Protein AF-A0A5C8SMX3-F1 (afdb_monomer)

Foldseek 3Di:
DDDDDDDDDPDPPPPPPPPPPPQFAKEKDKDKDKDDDDFKIKIKIKIKMKTADPVRDIDIDIDIFMDIGDDDKDWDWDKDADPQGKIKIKIKIKDDDPFWIKIKIKIWIGDTSPYIKIKMKIWTDDPPDDIDIDMDIDDD

Radius of gyration: 27.6 Å; Cα contacts (8 Å, |Δi|>4): 425; chains: 1; bounding box: 80×24×89 Å

Solvent-accessible surface area (backbone atoms only — not comparable to full-atom values): 7222 Å² total; per-residue (Å²): 143,86,86,83,84,86,79,83,88,77,80,79,77,80,80,78,70,78,76,77,74,72,77,49,41,64,33,70,28,47,29,62,36,64,19,60,25,91,78,18,24,6,28,12,33,19,39,26,31,21,30,28,45,98,86,70,51,60,46,72,49,75,51,49,38,45,45,41,40,49,69,52,59,46,60,47,58,49,74,45,78,40,100,84,75,18,43,39,29,38,8,34,6,28,6,38,45,100,70,18,26,4,27,8,35,14,40,25,38,26,36,55,40,73,34,19,34,12,35,15,40,21,30,22,24,46,76,96,56,80,69,48,73,52,76,49,75,34,60,133

Structure (mmCIF, N/CA/C/O backbone):
data_AF-A0A5C8SMX3-F1
#
_entry.id   AF-A0A5C8SMX3-F1
#
loop_
_atom_site.group_PDB
_atom_site.id
_atom_site.type_symbol
_atom_site.label_atom_id
_atom_site.label_alt_id
_atom_site.label_comp_id
_atom_site.label_asym_id
_atom_site.label_entity_id
_atom_site.label_seq_id
_atom_site.pdbx_PDB_ins_code
_atom_site.Cartn_x
_atom_site.Cartn_y
_atom_site.Cartn_z
_atom_site.occupancy
_atom_site.B_iso_or_equiv
_atom_site.auth_seq_id
_atom_site.auth_comp_id
_atom_site.auth_asym_id
_atom_site.auth_atom_id
_atom_site.pdbx_PDB_model_num
ATOM 1 N N . MET A 1 1 ? -63.516 -11.890 64.539 1.00 38.19 1 MET A N 1
ATOM 2 C CA . MET A 1 1 ? -62.389 -12.510 63.812 1.00 38.19 1 MET A CA 1
ATOM 3 C C . MET A 1 1 ? -62.819 -12.719 62.370 1.00 38.19 1 MET A C 1
ATOM 5 O O . MET A 1 1 ? -63.721 -13.511 62.178 1.00 38.19 1 MET A O 1
ATOM 9 N N . THR A 1 2 ? -62.246 -11.933 61.444 1.00 34.19 2 THR A N 1
ATOM 10 C CA . THR A 1 2 ? -61.926 -12.192 60.014 1.00 34.19 2 THR A CA 1
ATOM 11 C C . THR A 1 2 ? -61.980 -10.875 59.232 1.00 34.19 2 THR A C 1
ATOM 13 O O . THR A 1 2 ? -63.036 -10.442 58.782 1.00 34.19 2 THR A O 1
ATOM 16 N N . ILE A 1 3 ? -60.816 -10.235 59.106 1.00 38.41 3 ILE A N 1
ATOM 17 C CA . ILE A 1 3 ? -60.555 -9.074 58.248 1.00 38.41 3 ILE A CA 1
ATOM 18 C C . ILE A 1 3 ? -60.295 -9.610 56.834 1.00 38.41 3 ILE A C 1
ATOM 20 O O . ILE A 1 3 ? -59.443 -10.480 56.663 1.00 38.41 3 ILE A O 1
ATOM 24 N N . ARG A 1 4 ? -61.031 -9.127 55.826 1.00 36.19 4 ARG A N 1
ATOM 25 C CA . ARG A 1 4 ? -60.792 -9.450 54.410 1.00 36.19 4 ARG A CA 1
ATOM 26 C C . ARG A 1 4 ? -60.116 -8.259 53.736 1.00 36.19 4 ARG A C 1
ATOM 28 O O . ARG A 1 4 ? -60.729 -7.213 53.560 1.00 36.19 4 ARG A O 1
ATOM 35 N N . PHE A 1 5 ? -58.836 -8.433 53.424 1.00 38.84 5 PHE A N 1
ATOM 36 C CA . PHE A 1 5 ? -57.979 -7.454 52.764 1.00 38.84 5 PHE A CA 1
ATOM 37 C C . PHE A 1 5 ? -58.332 -7.313 51.276 1.00 38.84 5 PHE A C 1
ATOM 39 O O . PHE A 1 5 ? -58.418 -8.304 50.554 1.00 38.84 5 PHE A O 1
ATOM 46 N N . ILE A 1 6 ? -58.492 -6.067 50.832 1.00 47.44 6 ILE A N 1
ATOM 47 C CA . ILE A 1 6 ? -58.416 -5.647 49.430 1.00 47.44 6 ILE A CA 1
ATOM 48 C C . ILE A 1 6 ? -56.937 -5.363 49.142 1.00 47.44 6 ILE A C 1
ATOM 50 O O . ILE A 1 6 ? -56.328 -4.566 49.853 1.00 47.44 6 ILE A O 1
ATOM 54 N N . ALA A 1 7 ? -56.362 -5.986 48.114 1.00 43.31 7 ALA A N 1
ATOM 55 C CA . ALA A 1 7 ? -55.044 -5.628 47.593 1.00 43.31 7 ALA A CA 1
ATOM 56 C C . ALA A 1 7 ? -55.132 -5.484 46.062 1.00 43.31 7 ALA A C 1
ATOM 58 O O . ALA A 1 7 ? -55.549 -6.435 45.396 1.00 43.31 7 ALA A O 1
ATOM 59 N N . PRO A 1 8 ? -54.792 -4.315 45.488 1.00 46.66 8 PRO A N 1
ATOM 60 C CA . PRO A 1 8 ? -54.787 -4.116 44.048 1.00 46.66 8 PRO A CA 1
ATOM 61 C C . PRO A 1 8 ? -53.535 -4.747 43.427 1.00 46.66 8 PRO A C 1
ATOM 63 O O . PRO A 1 8 ? -52.418 -4.581 43.916 1.00 46.66 8 PRO A O 1
ATOM 66 N N . LEU A 1 9 ? -53.738 -5.467 42.325 1.00 41.28 9 LEU A N 1
ATOM 67 C CA . LEU A 1 9 ? -52.697 -6.041 41.480 1.00 41.28 9 LEU A CA 1
ATOM 68 C C . LEU A 1 9 ? -51.940 -4.899 40.777 1.00 41.28 9 LEU A C 1
ATOM 70 O O . LEU A 1 9 ? -52.358 -4.412 39.729 1.00 41.28 9 LEU A O 1
ATOM 74 N N . ALA A 1 10 ? -50.844 -4.437 41.378 1.00 47.16 10 ALA A N 1
ATOM 75 C CA . ALA A 1 10 ? -49.923 -3.500 40.749 1.00 47.16 10 ALA A CA 1
ATOM 76 C C . ALA A 1 10 ? -49.151 -4.231 39.639 1.00 47.16 10 ALA A C 1
ATOM 78 O O . ALA A 1 10 ? -48.209 -4.979 39.902 1.00 47.16 10 ALA A O 1
ATOM 79 N N . ALA A 1 11 ? -49.582 -4.041 38.392 1.00 49.28 11 ALA A N 1
ATOM 80 C CA . ALA A 1 11 ? -48.846 -4.474 37.216 1.00 49.28 11 ALA A CA 1
ATOM 81 C C . ALA A 1 11 ? -47.521 -3.698 37.147 1.00 49.28 11 ALA A C 1
ATOM 83 O O . ALA A 1 11 ? -47.483 -2.518 36.801 1.00 49.28 11 ALA A O 1
ATOM 84 N N . PHE A 1 12 ? -46.436 -4.368 37.527 1.00 42.56 12 PHE A N 1
ATOM 85 C CA . PHE A 1 12 ? -45.069 -3.886 37.375 1.00 42.56 12 PHE A CA 1
ATOM 86 C C . PHE A 1 12 ? -44.763 -3.792 35.873 1.00 42.56 12 PHE A C 1
ATOM 88 O O . PHE A 1 12 ? -44.513 -4.797 35.208 1.00 42.56 12 PHE A O 1
ATOM 95 N N . GLY A 1 13 ? -44.852 -2.583 35.317 1.00 43.84 13 GLY A N 1
ATOM 96 C CA . GLY A 1 13 ? -44.444 -2.297 33.948 1.00 43.84 13 GLY A CA 1
ATOM 97 C C . GLY A 1 13 ? -42.938 -2.487 33.815 1.00 43.84 13 GLY A C 1
ATOM 98 O O . GLY A 1 13 ? -42.159 -1.668 34.297 1.00 43.84 13 GLY A O 1
ATOM 99 N N . LEU A 1 14 ? -42.531 -3.580 33.172 1.00 44.91 14 LEU A N 1
ATOM 100 C CA . LEU A 1 14 ? -41.162 -3.789 32.723 1.00 44.91 14 LEU A CA 1
ATOM 101 C C . LEU A 1 14 ? -40.836 -2.697 31.694 1.00 44.91 14 LEU A C 1
ATOM 103 O O . LEU A 1 14 ? -41.225 -2.791 30.530 1.00 44.91 14 LEU A O 1
ATOM 107 N N . LEU A 1 15 ? -40.145 -1.642 32.129 1.00 45.62 15 LEU A N 1
ATOM 108 C CA . LEU A 1 15 ? -39.479 -0.702 31.234 1.00 45.62 15 LEU A CA 1
ATOM 109 C C . LEU A 1 15 ? -38.389 -1.480 30.493 1.00 45.62 15 LEU A C 1
ATOM 111 O O . LEU A 1 15 ? -37.274 -1.645 30.983 1.00 45.62 15 LEU A O 1
ATOM 115 N N . VAL A 1 16 ? -38.734 -1.988 29.311 1.00 46.44 16 VAL A N 1
ATOM 116 C CA . VAL A 1 16 ? -37.758 -2.406 28.308 1.00 46.44 16 VAL A CA 1
ATOM 117 C C . VAL A 1 16 ? -37.027 -1.136 27.896 1.00 46.44 16 VAL A C 1
ATOM 119 O O . VAL A 1 16 ? -37.492 -0.379 27.048 1.00 46.44 16 VAL A O 1
ATOM 122 N N . VAL A 1 17 ? -35.907 -0.855 28.561 1.00 52.50 17 VAL A N 1
ATOM 123 C CA . VAL A 1 17 ? -34.954 0.141 28.081 1.00 52.50 17 VAL A CA 1
ATOM 124 C C . VAL A 1 17 ? -34.489 -0.385 26.724 1.00 52.50 17 VAL A C 1
ATOM 126 O O . VAL A 1 17 ? -33.954 -1.497 26.681 1.00 52.50 17 VAL A O 1
ATOM 129 N N . PRO A 1 18 ? -34.713 0.328 25.606 1.00 44.25 18 PRO A N 1
ATOM 130 C CA . PRO A 1 18 ? -34.074 -0.056 24.366 1.00 44.25 18 PRO A CA 1
ATOM 131 C C . PRO A 1 18 ? -32.579 0.061 24.6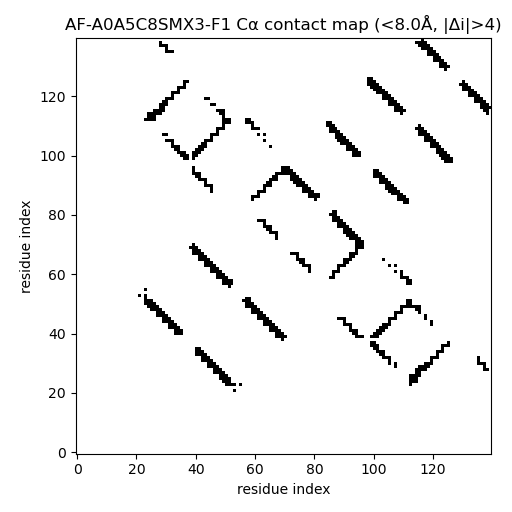40 1.00 44.25 18 PRO A C 1
ATOM 133 O O . PRO A 1 18 ? -32.066 1.157 24.865 1.00 44.25 18 PRO A O 1
ATOM 136 N N . ALA A 1 19 ? -31.894 -1.080 24.706 1.00 45.72 19 ALA A N 1
ATOM 137 C CA . ALA A 1 19 ? -30.450 -1.101 24.647 1.00 45.72 19 ALA A CA 1
ATOM 138 C C . ALA A 1 19 ? -30.099 -0.356 23.361 1.00 45.72 19 ALA A C 1
ATOM 140 O O . ALA A 1 19 ? -30.380 -0.840 22.263 1.00 45.72 19 ALA A O 1
ATOM 141 N N . LEU A 1 20 ? -29.585 0.867 23.500 1.00 44.62 20 LEU A N 1
ATOM 142 C CA . LEU A 1 20 ? -28.946 1.574 22.411 1.00 44.62 20 LEU A CA 1
ATOM 143 C C . LEU A 1 20 ? -27.825 0.640 21.977 1.00 44.62 20 LEU A C 1
ATOM 145 O O . LEU A 1 20 ? -26.791 0.563 22.636 1.00 44.62 20 LEU A O 1
ATOM 149 N N . ALA A 1 21 ? -28.067 -0.137 20.923 1.00 42.97 21 ALA A N 1
ATOM 150 C CA . ALA A 1 21 ? -27.011 -0.795 20.194 1.00 42.97 21 ALA A CA 1
ATOM 151 C C . ALA A 1 21 ? -26.116 0.347 19.723 1.00 42.97 21 ALA A C 1
ATOM 153 O O . ALA A 1 21 ? -26.409 1.019 18.735 1.00 42.97 21 ALA A O 1
ATOM 154 N N . GLN A 1 22 ? -25.079 0.646 20.505 1.00 47.03 22 GLN A N 1
ATOM 155 C CA . GLN A 1 22 ? -23.963 1.439 20.042 1.00 47.03 22 GLN A CA 1
ATOM 156 C C . GLN A 1 22 ? -23.505 0.692 18.800 1.00 47.03 22 GLN A C 1
ATOM 158 O O . GLN A 1 22 ? -23.015 -0.432 18.899 1.00 47.03 22 GLN A O 1
ATOM 163 N N . THR A 1 23 ? -23.794 1.250 17.627 1.00 48.41 23 THR A N 1
ATOM 164 C CA . THR A 1 23 ? -23.274 0.725 16.377 1.00 48.41 23 THR A CA 1
ATOM 165 C C . THR A 1 23 ? -21.763 0.867 16.500 1.00 48.41 23 THR A C 1
ATOM 167 O O . THR A 1 23 ? -21.210 1.946 16.313 1.00 48.41 23 THR A O 1
ATOM 170 N N . GLY A 1 24 ? -21.097 -0.186 16.975 1.00 55.69 24 GLY A N 1
ATOM 171 C CA . GLY A 1 24 ? -19.649 -0.261 16.976 1.00 55.69 24 GLY A CA 1
ATOM 172 C C . GLY A 1 24 ? -19.235 -0.137 15.521 1.00 55.69 24 GLY A C 1
ATOM 173 O O . GLY A 1 24 ? -19.484 -1.045 14.726 1.00 55.69 24 GLY A O 1
ATOM 174 N N . GLY A 1 25 ? -18.723 1.033 15.146 1.00 72.75 25 GLY A N 1
ATOM 175 C CA . GLY A 1 25 ? -18.262 1.318 13.801 1.00 72.75 25 GLY A CA 1
ATOM 176 C C . GLY A 1 25 ? -17.240 0.267 13.391 1.00 72.75 25 GLY A C 1
ATOM 177 O O . GLY A 1 25 ? -16.215 0.077 1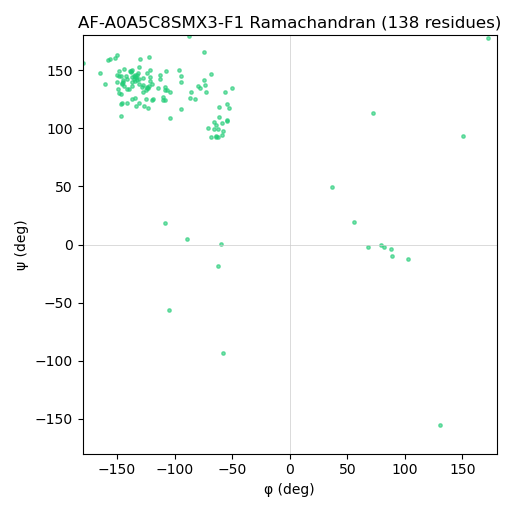4.050 1.00 72.75 25 GLY A O 1
ATOM 178 N N . SER A 1 26 ? -17.542 -0.445 12.311 1.00 85.19 26 SER A N 1
ATOM 179 C CA . SER A 1 26 ? -16.580 -1.291 11.622 1.00 85.19 26 SER A CA 1
ATOM 180 C C . SER A 1 26 ? -16.436 -0.796 10.195 1.00 85.19 26 SER A C 1
ATOM 182 O O . SER A 1 26 ? -17.409 -0.403 9.550 1.00 85.19 26 SER A O 1
ATOM 184 N N . ALA A 1 27 ? -15.199 -0.763 9.720 1.00 89.44 27 ALA A N 1
ATOM 185 C CA . ALA A 1 27 ? -14.884 -0.302 8.383 1.00 89.44 27 ALA A CA 1
ATOM 186 C C . ALA A 1 27 ? -13.723 -1.114 7.834 1.00 89.44 27 ALA A C 1
ATOM 188 O O . ALA A 1 27 ? -12.754 -1.391 8.537 1.00 89.44 27 ALA A O 1
ATOM 189 N N . THR A 1 28 ? -13.808 -1.454 6.555 1.00 92.19 28 THR A N 1
ATOM 190 C CA . THR A 1 28 ? -12.723 -2.080 5.803 1.00 92.19 28 THR A CA 1
ATOM 191 C C . THR A 1 28 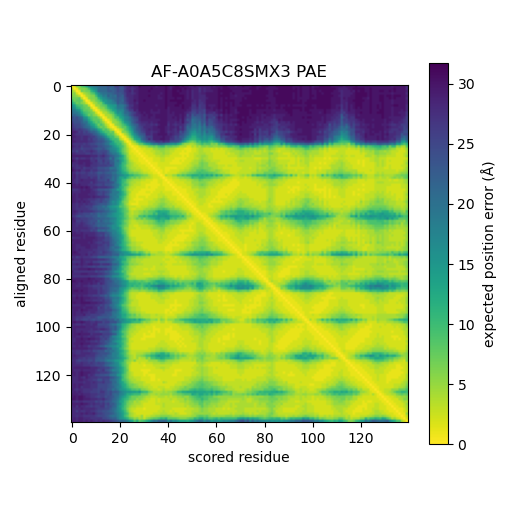? -12.474 -1.280 4.545 1.00 92.19 28 THR A C 1
ATOM 193 O O . THR A 1 28 ? -13.413 -0.802 3.910 1.00 92.19 28 THR A O 1
ATOM 196 N N . GLY A 1 29 ? -11.217 -1.165 4.154 1.00 92.94 29 GLY A N 1
ATOM 197 C CA . GLY A 1 29 ? -10.842 -0.431 2.961 1.00 92.94 29 GLY A CA 1
ATOM 198 C C . GLY A 1 29 ? -9.512 -0.911 2.426 1.00 92.94 29 GLY A C 1
ATOM 199 O O . GLY A 1 29 ? -8.711 -1.527 3.126 1.00 92.94 29 GLY A O 1
ATOM 200 N N . GLY A 1 30 ? -9.272 -0.630 1.157 1.00 93.81 30 GLY A N 1
ATOM 201 C CA . GLY A 1 30 ? -8.028 -1.008 0.525 1.00 93.81 30 GLY A CA 1
ATOM 202 C C . GLY A 1 30 ? -7.981 -0.581 -0.922 1.00 93.81 30 GLY A C 1
ATOM 203 O O . GLY A 1 30 ? -9.008 -0.379 -1.564 1.00 93.81 30 GLY A O 1
ATOM 204 N N . THR A 1 31 ? -6.766 -0.440 -1.426 1.00 95.69 31 THR A N 1
ATOM 205 C CA . THR A 1 31 ? -6.504 -0.164 -2.830 1.00 95.69 31 THR A CA 1
ATOM 206 C C . THR A 1 31 ? -5.337 -1.014 -3.300 1.00 95.69 31 THR A C 1
ATOM 208 O O . THR A 1 31 ? -4.426 -1.371 -2.547 1.00 95.69 31 THR A O 1
ATOM 211 N N . ALA A 1 32 ? -5.384 -1.368 -4.574 1.00 95.06 32 ALA A N 1
ATOM 212 C CA . ALA A 1 32 ? -4.291 -2.009 -5.266 1.00 95.06 32 ALA A CA 1
ATOM 213 C C . ALA A 1 32 ? -4.035 -1.266 -6.569 1.00 95.06 32 ALA A C 1
ATOM 215 O O . ALA A 1 32 ? -4.895 -0.548 -7.086 1.00 95.06 32 ALA A O 1
ATOM 216 N N . GLY A 1 33 ? -2.840 -1.441 -7.108 1.00 95.00 33 GLY A N 1
ATOM 217 C CA . GLY A 1 33 ? -2.498 -0.850 -8.383 1.00 95.00 33 GLY A CA 1
ATOM 218 C C . GLY A 1 33 ? -1.254 -1.467 -8.970 1.00 95.00 33 GLY A C 1
ATOM 219 O O . GLY A 1 33 ? -0.320 -1.840 -8.253 1.00 95.00 33 GLY A O 1
ATOM 220 N N . SER A 1 34 ? -1.256 -1.505 -10.292 1.00 94.06 34 SER A N 1
ATOM 221 C CA . SER A 1 34 ? -0.198 -2.062 -11.113 1.00 94.06 34 SER A CA 1
ATOM 222 C C . SER A 1 34 ? 0.179 -1.084 -12.220 1.00 94.06 34 SER A C 1
ATOM 224 O O . SER A 1 34 ? -0.661 -0.336 -12.722 1.00 94.06 34 SER A O 1
ATOM 226 N N . ALA A 1 35 ? 1.451 -1.090 -12.592 1.00 93.94 35 ALA A N 1
ATOM 227 C CA . ALA A 1 35 ? 1.973 -0.436 -13.782 1.00 93.94 35 ALA A CA 1
ATOM 228 C C . ALA A 1 35 ? 2.919 -1.397 -14.499 1.00 93.94 35 ALA A C 1
ATOM 230 O O . ALA A 1 35 ? 3.655 -2.131 -13.838 1.00 93.94 35 ALA A O 1
ATOM 231 N N . ALA A 1 36 ? 2.905 -1.355 -15.828 1.00 93.81 36 ALA A N 1
ATOM 232 C CA . ALA A 1 36 ? 3.841 -2.071 -16.681 1.00 93.81 36 ALA A CA 1
ATOM 233 C C . ALA A 1 36 ? 4.226 -1.190 -17.878 1.00 93.81 36 ALA A C 1
ATOM 235 O O . ALA A 1 36 ? 3.387 -0.446 -18.391 1.00 93.81 36 ALA A O 1
ATOM 236 N N . ALA A 1 37 ? 5.488 -1.261 -18.294 1.00 92.31 37 ALA A N 1
ATOM 237 C CA . ALA A 1 37 ? 6.043 -0.561 -19.455 1.00 92.31 37 ALA A CA 1
ATOM 238 C C . ALA A 1 37 ? 7.341 -1.243 -19.890 1.00 92.31 37 ALA A C 1
ATOM 240 O O . ALA A 1 37 ? 8.132 -1.598 -19.015 1.00 92.31 37 ALA A O 1
ATOM 241 N N . GLY A 1 38 ? 7.559 -1.417 -21.198 1.00 83.50 38 GLY A N 1
ATOM 242 C CA . GLY A 1 38 ? 8.796 -1.930 -21.804 1.00 83.50 38 GLY A CA 1
ATOM 243 C C . GLY A 1 38 ? 9.525 -3.033 -21.025 1.00 83.50 38 GLY A C 1
ATOM 244 O O . GLY A 1 38 ? 10.709 -2.896 -20.746 1.00 83.50 38 GLY A O 1
ATOM 245 N N . GLY A 1 39 ? 8.817 -4.090 -20.603 1.00 89.69 39 GLY A N 1
ATOM 246 C CA . GLY A 1 39 ? 9.397 -5.225 -19.859 1.00 89.69 39 GLY A CA 1
ATOM 247 C C . GLY A 1 39 ? 9.580 -5.020 -18.346 1.00 89.69 39 GLY A C 1
ATOM 248 O O . GLY A 1 39 ? 9.981 -5.942 -17.641 1.00 89.69 39 GLY A O 1
ATOM 249 N N . THR A 1 40 ? 9.245 -3.843 -17.820 1.00 95.00 40 THR A N 1
ATOM 250 C CA . THR A 1 40 ? 9.168 -3.559 -16.381 1.00 95.00 40 THR A CA 1
ATOM 251 C C . THR A 1 40 ? 7.735 -3.695 -15.877 1.00 95.00 40 THR A C 1
ATOM 253 O O . THR A 1 40 ? 6.774 -3.455 -16.610 1.00 95.00 40 THR A O 1
ATOM 256 N N . SER A 1 41 ? 7.562 -4.073 -14.615 1.00 94.44 41 SER A N 1
ATOM 257 C CA . SER A 1 41 ? 6.261 -4.144 -13.950 1.00 94.44 41 SER A CA 1
ATOM 258 C C . SER A 1 41 ? 6.397 -3.871 -12.458 1.00 94.44 41 SER A C 1
ATOM 260 O O . SER A 1 41 ? 7.396 -4.228 -11.837 1.00 94.44 41 SER A O 1
ATOM 262 N N . ALA A 1 42 ? 5.394 -3.228 -11.870 1.00 96.62 42 ALA A N 1
ATOM 263 C CA . ALA A 1 42 ? 5.340 -2.952 -10.442 1.00 96.62 42 ALA A CA 1
ATOM 264 C C . ALA A 1 42 ? 3.895 -2.958 -9.950 1.00 96.62 42 ALA A C 1
ATOM 266 O O . ALA A 1 42 ? 3.048 -2.257 -10.503 1.00 96.62 42 ALA A O 1
ATOM 267 N N . SER A 1 43 ? 3.641 -3.691 -8.870 1.00 96.56 43 SER A N 1
ATOM 268 C CA . SER A 1 43 ? 2.321 -3.835 -8.259 1.00 96.56 43 SER A CA 1
ATOM 269 C C . SER A 1 43 ? 2.404 -3.639 -6.753 1.00 96.56 43 SER A C 1
ATOM 271 O O . SER A 1 43 ? 3.352 -4.094 -6.117 1.00 96.56 43 SER A O 1
ATOM 273 N N . THR A 1 44 ? 1.407 -2.980 -6.172 1.00 97.19 44 THR A N 1
ATOM 274 C CA . THR A 1 44 ? 1.253 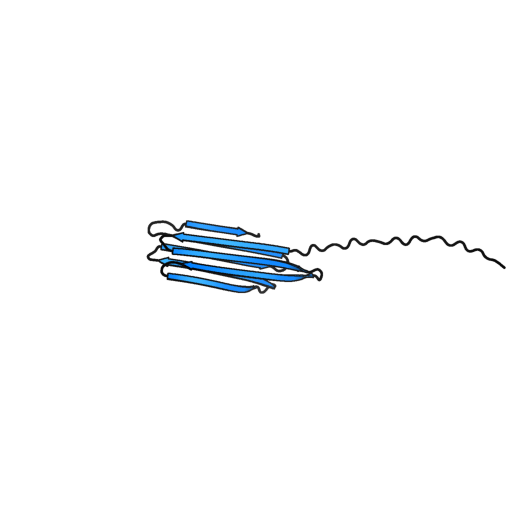-2.854 -4.718 1.00 97.19 44 THR A CA 1
ATOM 275 C C . THR A 1 44 ? -0.204 -3.013 -4.324 1.00 97.19 44 THR A C 1
ATOM 277 O O . THR A 1 44 ? -1.106 -2.627 -5.066 1.00 97.19 44 THR A O 1
ATOM 280 N N . VAL A 1 45 ? -0.430 -3.544 -3.128 1.00 97.06 45 VAL A N 1
ATOM 281 C CA . VAL A 1 45 ? -1.741 -3.689 -2.495 1.00 97.06 45 VAL A CA 1
ATOM 282 C C . VAL A 1 45 ? -1.638 -3.251 -1.044 1.00 97.06 45 VAL A C 1
ATOM 284 O O . VAL A 1 45 ? -0.610 -3.447 -0.399 1.00 97.06 45 VAL A O 1
ATOM 287 N N . GLY A 1 46 ? -2.700 -2.643 -0.541 1.00 96.31 46 GLY A N 1
ATOM 288 C CA . GLY A 1 46 ? -2.840 -2.298 0.861 1.00 96.31 46 GLY A CA 1
ATOM 289 C C . GLY A 1 46 ? -4.299 -2.409 1.260 1.00 96.31 46 GLY A C 1
ATOM 290 O O . GLY A 1 46 ? -5.170 -1.871 0.580 1.00 96.31 46 GLY A O 1
ATOM 291 N N . THR A 1 47 ? -4.549 -3.128 2.345 1.00 95.69 47 THR A N 1
ATOM 292 C CA . THR A 1 47 ? -5.876 -3.365 2.910 1.00 95.69 47 THR A CA 1
ATOM 293 C C . THR A 1 47 ? -5.822 -3.162 4.410 1.00 95.69 47 THR A C 1
ATOM 295 O O . THR A 1 47 ? -4.827 -3.493 5.055 1.00 95.69 47 THR A O 1
ATOM 298 N N . GLY A 1 48 ? -6.901 -2.656 4.981 1.00 93.88 48 GLY A N 1
ATOM 299 C CA . GLY A 1 48 ? -7.026 -2.493 6.414 1.00 93.88 48 GLY A CA 1
ATOM 300 C C . GLY A 1 48 ? -8.467 -2.601 6.868 1.00 93.88 48 GLY A C 1
ATOM 301 O O . GLY A 1 48 ? -9.401 -2.496 6.068 1.00 93.88 48 GLY A O 1
ATOM 302 N N . GLY A 1 49 ? -8.626 -2.819 8.164 1.00 92.31 49 GLY A N 1
ATOM 303 C CA . GLY A 1 49 ? -9.917 -2.924 8.816 1.00 92.31 49 GLY A CA 1
ATOM 304 C C . GLY A 1 49 ? -9.848 -2.409 10.241 1.00 92.31 49 GLY A C 1
ATOM 305 O O . GLY A 1 49 ? -8.838 -2.599 10.916 1.00 92.31 49 GLY A O 1
ATOM 306 N N . THR A 1 50 ? -10.927 -1.785 10.695 1.00 91.75 50 THR A N 1
ATOM 307 C CA . THR A 1 50 ? -11.123 -1.393 12.090 1.00 91.75 50 THR A CA 1
ATOM 308 C C . THR A 1 50 ? -12.493 -1.841 12.581 1.00 91.75 50 THR A C 1
ATOM 310 O O . THR A 1 50 ? -13.425 -1.996 11.788 1.00 91.75 50 THR A O 1
ATOM 313 N N . SER A 1 51 ? -12.612 -2.064 13.884 1.00 89.75 51 SER A N 1
ATOM 314 C CA . SER A 1 51 ? -13.862 -2.430 14.547 1.00 89.75 51 SER A CA 1
ATOM 315 C C . SER A 1 51 ? -13.902 -1.891 15.973 1.00 89.75 51 SER A C 1
ATOM 317 O O . SER A 1 51 ? -12.862 -1.778 16.622 1.00 89.75 51 SER A O 1
ATOM 319 N N . THR A 1 52 ? -15.103 -1.586 16.467 1.00 89.12 52 THR A N 1
ATOM 320 C CA . THR A 1 52 ? -15.363 -1.287 17.884 1.00 89.12 52 THR A CA 1
ATOM 321 C C . THR A 1 52 ? -16.131 -2.443 18.521 1.00 89.12 52 THR A C 1
ATOM 323 O O . THR A 1 52 ? -17.199 -2.823 18.042 1.00 89.12 52 THR A O 1
ATOM 326 N N . GLY A 1 53 ? -15.589 -3.008 19.599 1.00 82.06 53 GLY A N 1
ATOM 327 C CA . GLY A 1 53 ? -16.230 -4.067 20.373 1.00 82.06 53 GLY A CA 1
ATOM 328 C C . GLY A 1 53 ? -17.380 -3.555 21.245 1.00 82.06 53 GLY A C 1
ATOM 329 O O . GLY A 1 53 ? -17.498 -2.361 21.516 1.00 82.06 53 GLY A O 1
ATOM 330 N N . ALA A 1 54 ? -18.207 -4.474 21.752 1.00 81.44 54 ALA A N 1
ATOM 331 C CA . ALA A 1 54 ? -19.345 -4.151 22.626 1.00 81.44 54 ALA A CA 1
ATOM 332 C C . ALA A 1 54 ? -18.940 -3.482 23.959 1.00 81.44 54 ALA A C 1
ATOM 334 O O . ALA A 1 54 ? -19.764 -2.858 24.616 1.00 81.44 54 ALA A O 1
ATOM 335 N N . ASN A 1 55 ? -17.669 -3.601 24.352 1.00 82.88 55 ASN A N 1
ATOM 336 C CA . ASN A 1 55 ? -17.072 -2.931 25.510 1.00 82.88 55 ASN A CA 1
ATOM 337 C C . ASN A 1 55 ? -16.484 -1.543 25.179 1.00 82.88 55 ASN A C 1
ATOM 339 O O . ASN A 1 55 ? -15.836 -0.944 26.033 1.00 82.88 55 ASN A O 1
ATOM 343 N N . GLY A 1 56 ? -16.653 -1.055 23.946 1.00 79.81 56 GLY A N 1
ATOM 344 C CA . GLY A 1 56 ? -16.102 0.215 23.471 1.00 79.81 56 GLY A CA 1
ATOM 345 C C . GLY A 1 56 ? -14.621 0.174 23.078 1.00 79.81 56 GLY A C 1
ATOM 346 O O . GLY A 1 56 ? -14.099 1.195 22.640 1.00 79.81 56 GLY A O 1
ATOM 347 N N . ALA A 1 57 ? -13.937 -0.971 23.196 1.00 85.31 57 ALA A N 1
ATOM 348 C CA . ALA A 1 57 ? -12.545 -1.100 22.765 1.00 85.31 57 ALA A CA 1
ATOM 349 C C . ALA A 1 57 ? -12.441 -1.139 21.233 1.00 85.31 57 ALA A C 1
ATOM 351 O O . ALA A 1 57 ? -13.224 -1.826 20.571 1.00 85.31 57 ALA A O 1
ATOM 352 N N . THR A 1 58 ? -11.462 -0.432 20.670 1.00 87.56 58 THR A N 1
ATOM 353 C CA . THR A 1 58 ? -11.157 -0.457 19.236 1.00 87.56 58 THR A CA 1
ATOM 354 C C . THR A 1 58 ? -10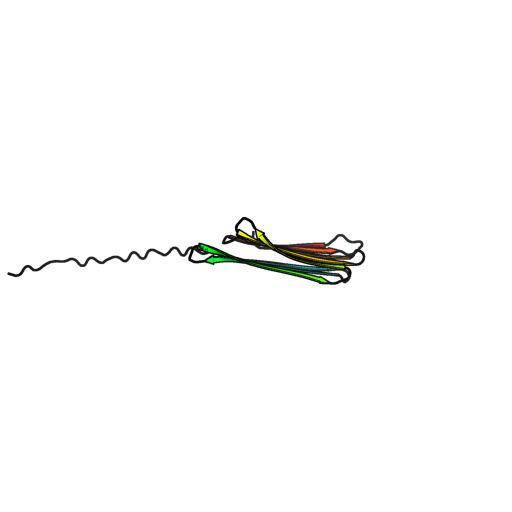.072 -1.472 18.918 1.00 87.56 58 THR A C 1
ATOM 356 O O . THR A 1 58 ? -9.145 -1.688 19.695 1.00 87.56 58 THR A O 1
ATOM 359 N N . GLY A 1 59 ? -10.195 -2.103 17.754 1.00 87.75 59 GLY A N 1
ATOM 360 C CA . GLY A 1 59 ? -9.162 -2.959 17.190 1.00 87.75 59 GLY A CA 1
ATOM 361 C C . GLY A 1 59 ? -8.965 -2.654 15.715 1.00 87.75 59 GLY A C 1
ATOM 362 O O . GLY A 1 59 ? -9.941 -2.444 14.988 1.00 87.75 59 GLY A O 1
ATOM 363 N N . SER A 1 60 ? -7.709 -2.667 15.277 1.00 90.81 60 SER A N 1
ATOM 364 C CA . SER A 1 60 ? -7.318 -2.358 13.905 1.00 90.81 60 SER A CA 1
ATOM 365 C C . SER A 1 60 ? -6.341 -3.385 13.353 1.00 90.81 60 SER A C 1
ATOM 367 O O . SER A 1 60 ? -5.499 -3.929 14.062 1.00 90.81 60 SER A O 1
ATOM 369 N N . SER A 1 61 ? -6.457 -3.652 12.057 1.00 92.06 61 SER A N 1
ATOM 370 C CA . SER A 1 61 ? -5.587 -4.564 11.319 1.00 92.06 61 SER A CA 1
ATOM 371 C C . SER A 1 61 ? -5.216 -3.958 9.974 1.00 92.06 61 SER A C 1
ATOM 373 O O . SER A 1 61 ? -6.014 -3.255 9.349 1.00 92.06 61 SER A O 1
ATOM 375 N N . LEU A 1 62 ? -3.989 -4.209 9.526 1.00 94.31 62 LEU A N 1
ATOM 376 C CA . LEU A 1 62 ? -3.489 -3.708 8.256 1.00 94.31 62 LEU A CA 1
ATOM 377 C C . LEU A 1 62 ? -2.536 -4.719 7.623 1.00 94.31 62 LEU A C 1
ATOM 379 O O . LEU A 1 62 ? -1.667 -5.272 8.293 1.00 94.31 62 LEU A O 1
ATOM 383 N N . ALA A 1 63 ? -2.664 -4.897 6.312 1.00 95.38 63 ALA A N 1
ATOM 384 C CA . ALA A 1 63 ? -1.738 -5.657 5.488 1.00 95.38 63 ALA A CA 1
ATOM 385 C C . ALA A 1 63 ? -1.350 -4.835 4.256 1.00 95.38 63 ALA A C 1
ATOM 387 O O . ALA A 1 63 ? -2.185 -4.173 3.638 1.00 95.38 63 ALA A O 1
ATOM 388 N N . THR A 1 64 ? -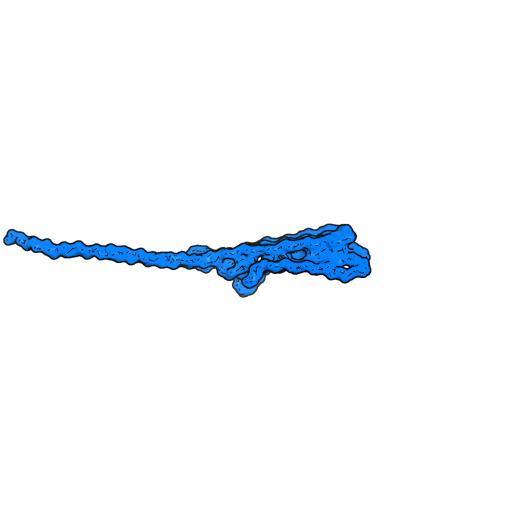0.070 -4.863 3.896 1.00 96.31 64 THR A N 1
ATOM 389 C CA . THR A 1 64 ? 0.446 -4.141 2.733 1.00 96.31 64 THR A CA 1
ATOM 390 C C . THR A 1 64 ? 1.575 -4.934 2.092 1.00 96.31 64 THR A C 1
ATOM 392 O O . THR A 1 64 ? 2.403 -5.524 2.786 1.00 96.31 64 THR A O 1
ATOM 395 N N . GLY A 1 65 ? 1.592 -4.973 0.764 1.00 96.25 65 GLY A N 1
ATOM 396 C CA . GLY A 1 65 ? 2.557 -5.744 -0.007 1.00 96.25 65 GLY A CA 1
ATOM 397 C C . GLY A 1 65 ? 2.828 -5.129 -1.372 1.00 96.25 65 GLY A C 1
ATOM 398 O O . GLY A 1 65 ? 2.045 -4.333 -1.895 1.00 96.25 65 GLY A O 1
ATOM 399 N N . GLY A 1 66 ? 3.953 -5.504 -1.967 1.00 95.44 66 GLY A N 1
ATOM 400 C CA . GLY A 1 66 ? 4.305 -5.091 -3.315 1.00 95.44 66 GLY A CA 1
ATOM 401 C C . GLY A 1 66 ? 5.301 -6.034 -3.960 1.00 95.44 66 GLY A C 1
ATOM 402 O O . GLY A 1 66 ? 6.003 -6.764 -3.272 1.00 95.44 66 GLY A O 1
ATOM 403 N N . SER A 1 67 ? 5.340 -6.010 -5.286 1.00 96.38 67 SER A N 1
ATOM 404 C CA . SER A 1 67 ? 6.277 -6.786 -6.091 1.00 96.38 67 SER A CA 1
ATOM 405 C C . SER A 1 67 ? 6.644 -6.006 -7.349 1.00 96.38 67 SER A C 1
ATOM 407 O O . SER A 1 67 ? 5.815 -5.275 -7.901 1.00 96.38 67 SER A O 1
ATOM 409 N N . ALA A 1 68 ? 7.892 -6.145 -7.787 1.00 95.62 68 ALA A N 1
ATOM 410 C CA . ALA A 1 68 ? 8.418 -5.526 -8.993 1.00 95.62 68 ALA A CA 1
ATOM 411 C C . ALA A 1 68 ? 9.199 -6.550 -9.826 1.00 95.62 68 ALA A C 1
ATOM 413 O O . ALA A 1 68 ? 9.891 -7.402 -9.275 1.00 95.62 68 ALA A O 1
ATOM 414 N N . ALA A 1 69 ? 9.113 -6.434 -11.150 1.00 94.94 69 ALA A N 1
ATOM 415 C CA . ALA A 1 69 ? 9.806 -7.288 -12.112 1.00 94.94 69 ALA A CA 1
ATOM 416 C C . ALA A 1 69 ? 10.378 -6.450 -13.268 1.00 94.94 69 ALA A C 1
ATOM 418 O O . ALA A 1 69 ? 9.808 -5.419 -13.626 1.00 94.94 69 ALA A O 1
ATOM 419 N N . GLY A 1 70 ? 11.503 -6.880 -13.842 1.00 91.94 70 GLY A N 1
ATOM 420 C CA . GLY A 1 70 ? 12.228 -6.172 -14.905 1.00 91.94 70 GLY A CA 1
ATOM 421 C C . GLY A 1 70 ? 13.715 -6.044 -14.576 1.00 91.94 70 GLY A C 1
ATOM 422 O O . GLY A 1 70 ? 14.225 -6.837 -13.792 1.00 91.94 70 GLY A O 1
ATOM 423 N N . GLY A 1 71 ? 14.388 -5.036 -15.146 1.00 88.94 71 GLY A N 1
ATOM 424 C CA . GLY A 1 71 ? 15.818 -4.768 -14.937 1.00 88.94 71 GLY A CA 1
ATOM 425 C C . GLY A 1 71 ? 16.199 -4.536 -13.468 1.00 88.94 71 GLY A C 1
ATOM 426 O O . GLY A 1 71 ? 16.501 -5.470 -12.732 1.00 88.94 71 GLY A O 1
ATOM 427 N N . LYS A 1 72 ? 16.218 -3.279 -13.010 1.00 93.44 72 LYS A N 1
ATOM 428 C CA . LYS A 1 72 ? 16.490 -2.957 -11.598 1.00 93.44 72 LYS A CA 1
ATOM 429 C C . LYS A 1 72 ? 15.191 -2.824 -10.823 1.00 93.44 72 LYS A C 1
ATOM 431 O O . LYS A 1 72 ? 14.409 -1.909 -11.084 1.00 93.44 72 LYS A O 1
ATOM 436 N N . THR A 1 73 ? 14.987 -3.704 -9.851 1.00 96.25 73 THR A N 1
ATOM 437 C CA . THR A 1 73 ? 13.773 -3.750 -9.036 1.00 96.25 73 THR A CA 1
ATOM 438 C C . THR A 1 73 ? 14.021 -3.244 -7.619 1.00 96.25 73 THR A C 1
ATOM 440 O O . THR A 1 73 ? 15.119 -3.328 -7.071 1.00 96.25 73 THR A O 1
ATOM 443 N N . MET A 1 74 ? 12.981 -2.663 -7.031 1.00 95.25 74 MET A N 1
ATOM 444 C CA . MET A 1 74 ? 12.908 -2.316 -5.621 1.00 95.25 74 MET A CA 1
ATOM 445 C C . MET A 1 74 ? 11.475 -2.499 -5.148 1.00 95.25 74 MET A C 1
ATOM 447 O O . MET A 1 74 ? 10.568 -1.812 -5.624 1.00 95.25 74 MET A O 1
ATOM 451 N N . ASP A 1 75 ? 11.290 -3.344 -4.152 1.00 95.56 75 ASP A N 1
ATOM 452 C CA . ASP A 1 75 ? 10.059 -3.458 -3.392 1.00 95.56 75 ASP A CA 1
ATOM 453 C C . ASP A 1 75 ? 10.339 -3.201 -1.908 1.00 95.56 75 ASP A C 1
ATOM 455 O O . ASP A 1 75 ? 11.392 -3.527 -1.360 1.00 95.56 75 ASP A O 1
ATOM 459 N N . ARG A 1 76 ? 9.417 -2.496 -1.258 1.00 96.12 76 ARG A N 1
ATOM 460 C CA . ARG A 1 76 ? 9.455 -2.263 0.181 1.00 96.12 76 ARG A CA 1
ATOM 461 C C . ARG A 1 76 ? 8.041 -2.154 0.696 1.00 96.12 76 ARG A C 1
ATOM 463 O O . ARG A 1 76 ? 7.234 -1.410 0.140 1.00 96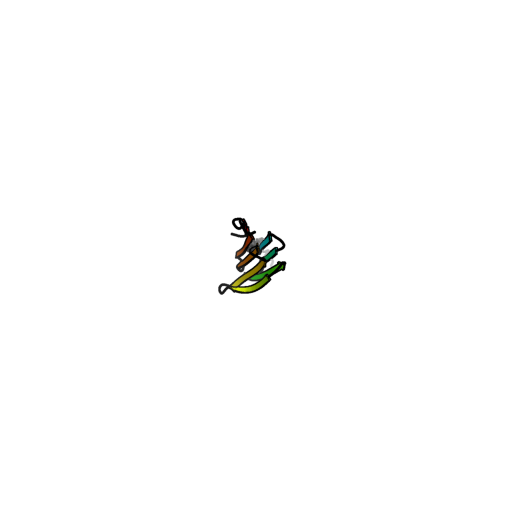.12 76 ARG A O 1
ATOM 470 N N . SER A 1 77 ? 7.791 -2.845 1.794 1.00 96.50 77 SER A N 1
ATOM 471 C CA . SER A 1 77 ? 6.544 -2.765 2.537 1.00 96.50 77 SER A CA 1
ATOM 472 C C . SER A 1 77 ? 6.869 -2.467 3.989 1.00 96.50 77 SER A C 1
ATOM 474 O O . SER A 1 77 ? 7.833 -3.000 4.536 1.00 96.50 77 SER A O 1
ATOM 476 N N . HIS A 1 78 ? 6.111 -1.564 4.591 1.00 96.00 78 HIS A N 1
ATOM 477 C CA . HIS A 1 78 ? 6.295 -1.177 5.976 1.00 96.00 78 HIS A CA 1
ATOM 478 C C . HIS A 1 78 ? 4.947 -0.890 6.620 1.00 96.00 78 HIS A C 1
ATOM 480 O O . HIS A 1 78 ? 4.063 -0.309 5.988 1.00 96.00 78 HIS A O 1
ATOM 486 N N . VAL A 1 79 ? 4.814 -1.296 7.877 1.00 95.19 79 VAL A N 1
ATOM 487 C CA . VAL A 1 79 ? 3.651 -1.027 8.714 1.00 95.19 79 VAL A CA 1
ATOM 488 C C . VAL A 1 79 ? 4.158 -0.418 10.006 1.00 95.19 79 VAL A C 1
ATOM 490 O O . VAL A 1 79 ? 5.089 -0.945 10.611 1.00 95.19 79 VAL A O 1
ATOM 493 N N . ASN A 1 80 ? 3.551 0.690 10.407 1.00 94.06 80 ASN A N 1
ATOM 494 C CA . ASN A 1 80 ? 3.841 1.354 11.663 1.00 94.06 80 ASN A CA 1
ATOM 495 C C . ASN A 1 80 ? 2.541 1.787 12.342 1.00 94.06 80 ASN A C 1
ATOM 497 O O . ASN A 1 80 ? 1.560 2.120 11.674 1.00 94.06 80 ASN A O 1
ATOM 501 N N . GLU A 1 81 ? 2.552 1.839 13.667 1.00 91.25 81 GLU A N 1
ATOM 502 C CA . GLU A 1 81 ? 1.496 2.502 14.425 1.00 91.25 81 GLU A CA 1
ATOM 503 C C . GLU A 1 81 ? 1.555 4.015 14.194 1.00 91.25 81 GLU A C 1
ATOM 505 O O . GLU A 1 81 ? 2.618 4.610 13.989 1.00 91.25 81 GLU A O 1
ATOM 510 N N . THR A 1 82 ? 0.391 4.647 14.196 1.00 80.50 82 THR A N 1
ATOM 511 C CA . THR A 1 82 ? 0.258 6.100 14.253 1.00 80.50 82 THR A CA 1
ATOM 512 C C . THR A 1 82 ? 0.069 6.497 15.708 1.00 80.50 82 THR A C 1
ATOM 514 O O . THR A 1 82 ? -0.665 5.835 16.432 1.00 80.50 82 THR A O 1
ATOM 517 N N . GLY A 1 83 ? 0.690 7.597 16.145 1.00 74.56 83 GLY A N 1
ATOM 518 C CA . GLY A 1 83 ? 0.630 8.067 17.540 1.00 74.56 83 GLY A CA 1
ATOM 519 C C . GLY A 1 83 ? -0.774 8.397 18.075 1.00 74.56 83 GLY A C 1
ATOM 520 O O . GLY A 1 83 ? -0.905 8.775 19.232 1.00 74.56 83 GLY A O 1
ATOM 521 N N . ASN A 1 84 ? -1.811 8.232 17.250 1.00 78.38 84 ASN A N 1
ATOM 522 C CA . ASN A 1 84 ? -3.219 8.413 17.588 1.00 78.38 84 ASN A CA 1
ATOM 523 C C . ASN A 1 84 ? -3.977 7.067 17.662 1.00 78.38 84 ASN A C 1
ATOM 525 O O . ASN A 1 84 ? -5.196 7.053 17.532 1.00 78.38 84 ASN A O 1
ATOM 529 N N . GLY A 1 85 ? -3.271 5.938 17.802 1.00 77.81 85 GLY A N 1
ATOM 530 C CA . GLY A 1 85 ? -3.856 4.600 17.974 1.00 77.81 85 GLY A CA 1
ATOM 531 C C . GLY A 1 85 ? -4.149 3.826 16.683 1.00 77.81 85 GLY A C 1
ATOM 532 O O . GLY A 1 85 ? -4.411 2.639 16.751 1.00 77.81 85 GLY A O 1
ATOM 533 N N . GLY A 1 86 ? -4.056 4.447 15.504 1.00 87.56 86 GLY A N 1
ATOM 534 C CA . GLY A 1 86 ? -4.296 3.776 14.218 1.00 87.56 86 GLY A CA 1
ATOM 535 C C . GLY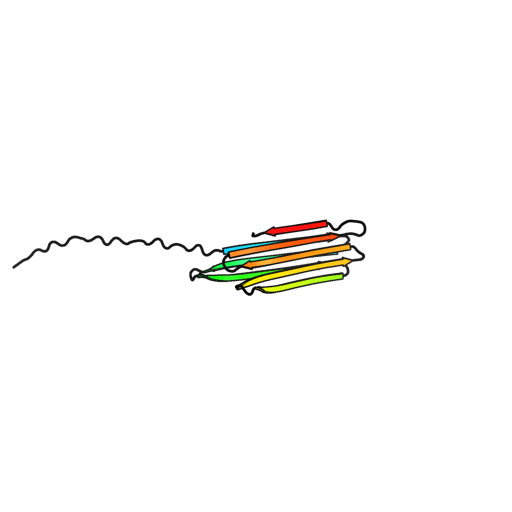 A 1 86 ? -3.065 3.085 13.613 1.00 87.56 86 GLY A C 1
ATOM 536 O O . GLY A 1 86 ? -1.949 3.213 14.117 1.00 87.56 86 GLY A O 1
ATOM 537 N N . LEU A 1 87 ? -3.226 2.450 12.450 1.00 93.94 87 LEU A N 1
ATOM 538 C CA . LEU A 1 87 ? -2.142 1.812 11.686 1.00 93.94 87 LEU A CA 1
ATOM 539 C C . LEU A 1 87 ? -1.880 2.536 10.362 1.00 93.94 87 LEU A C 1
ATOM 541 O O . LEU A 1 87 ? -2.806 2.948 9.666 1.00 93.94 87 LEU A O 1
ATOM 545 N N . ASN A 1 88 ? -0.613 2.635 9.967 1.00 94.81 88 ASN A N 1
ATOM 546 C CA . ASN A 1 88 ? -0.195 3.157 8.672 1.00 94.81 88 ASN A CA 1
ATOM 547 C C . ASN A 1 88 ? 0.656 2.127 7.924 1.00 94.81 88 ASN A C 1
ATOM 549 O O . ASN A 1 88 ? 1.747 1.761 8.352 1.00 94.81 88 ASN A O 1
ATOM 553 N N . GLY A 1 89 ? 0.153 1.692 6.777 1.00 96.19 89 GLY A N 1
ATOM 554 C CA . GLY A 1 89 ? 0.791 0.764 5.859 1.00 96.19 89 GLY A CA 1
ATOM 555 C C . GLY A 1 89 ? 1.251 1.461 4.597 1.00 96.19 89 GLY A C 1
ATOM 556 O O . GLY A 1 89 ? 0.506 2.227 3.987 1.00 96.19 89 GLY A O 1
ATOM 557 N N . GLN A 1 90 ? 2.481 1.185 4.193 1.00 96.81 90 GLN A N 1
ATOM 558 C CA . GLN A 1 90 ? 3.113 1.768 3.023 1.00 96.81 90 GLN A CA 1
ATOM 559 C C . GLN A 1 90 ? 3.775 0.657 2.218 1.00 96.81 90 GLN A C 1
ATOM 561 O O . GLN A 1 90 ? 4.704 0.016 2.705 1.00 96.81 90 GLN A O 1
ATOM 566 N N . SER A 1 91 ? 3.348 0.470 0.972 1.00 97.12 91 SER A N 1
ATOM 567 C CA . SER A 1 91 ? 4.025 -0.411 0.022 1.00 97.12 91 SER A CA 1
ATOM 568 C C . SER A 1 91 ? 4.431 0.347 -1.220 1.00 97.12 91 SER A C 1
ATOM 570 O O . SER A 1 91 ? 3.668 1.129 -1.784 1.00 97.12 91 SER A O 1
ATOM 572 N N . LYS A 1 92 ? 5.656 0.093 -1.663 1.00 97.56 92 LYS A N 1
ATOM 573 C CA . LYS A 1 92 ? 6.252 0.696 -2.845 1.00 97.56 92 LYS A CA 1
ATOM 574 C C . LYS A 1 92 ? 6.926 -0.389 -3.659 1.00 97.56 92 LYS A C 1
ATOM 576 O O . LYS A 1 92 ? 7.790 -1.079 -3.138 1.00 97.56 92 LYS A O 1
ATOM 581 N N . ALA A 1 93 ? 6.570 -0.476 -4.930 1.00 97.50 93 ALA A N 1
ATOM 582 C CA . ALA A 1 93 ? 7.222 -1.326 -5.909 1.0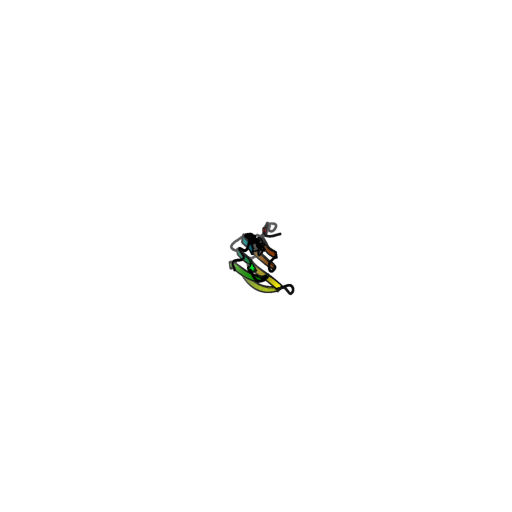0 97.50 93 ALA A CA 1
ATOM 583 C C . ALA A 1 93 ? 7.685 -0.458 -7.077 1.00 97.50 93 ALA A C 1
ATOM 585 O O . ALA A 1 93 ? 6.955 0.425 -7.536 1.00 97.50 93 ALA A O 1
ATOM 586 N N . MET A 1 94 ? 8.910 -0.666 -7.540 1.00 96.75 94 MET A N 1
ATOM 587 C CA . MET A 1 94 ? 9.483 0.037 -8.679 1.00 96.75 94 MET A CA 1
ATOM 588 C C . MET A 1 94 ? 10.369 -0.908 -9.473 1.00 96.75 94 MET A C 1
ATOM 590 O O . MET A 1 94 ? 11.176 -1.628 -8.897 1.00 96.75 94 MET A O 1
ATOM 594 N N . ALA A 1 95 ? 10.250 -0.848 -10.788 1.00 97.00 95 ALA A N 1
ATOM 595 C CA . ALA A 1 95 ? 11.158 -1.480 -11.724 1.00 97.00 95 ALA A CA 1
ATOM 596 C C . ALA A 1 95 ? 11.615 -0.427 -12.733 1.00 97.00 95 ALA A C 1
ATOM 598 O O . ALA A 1 95 ? 10.797 0.364 -13.203 1.00 97.00 95 ALA A O 1
ATOM 599 N N . HIS A 1 96 ? 12.907 -0.393 -13.039 1.00 94.88 96 HIS A N 1
ATOM 600 C CA . HIS A 1 96 ? 13.473 0.513 -14.031 1.00 94.88 96 HIS A CA 1
ATOM 601 C C . HIS A 1 96 ? 14.476 -0.223 -14.911 1.00 94.88 96 HIS A C 1
ATOM 603 O O . HIS A 1 96 ? 15.341 -0.942 -14.408 1.00 94.88 96 HIS A O 1
ATOM 609 N N . ASP A 1 97 ? 14.405 0.025 -16.212 1.00 93.00 97 ASP A N 1
ATOM 610 C CA . ASP A 1 97 ? 15.329 -0.510 -17.197 1.00 93.00 97 ASP A CA 1
ATOM 611 C C . ASP A 1 97 ? 15.540 0.486 -18.344 1.00 93.00 97 ASP A C 1
ATOM 613 O O . ASP A 1 97 ? 14.583 0.907 -18.982 1.00 93.00 97 ASP A O 1
ATOM 617 N N . GLY A 1 98 ? 16.782 0.919 -18.575 1.00 86.31 98 GLY A N 1
ATOM 618 C CA . GLY A 1 98 ? 17.138 1.742 -19.743 1.00 86.31 98 GLY A CA 1
ATOM 619 C C . GLY A 1 98 ? 16.362 3.056 -19.960 1.00 86.31 98 GLY A C 1
ATOM 620 O O . GLY A 1 98 ? 16.367 3.575 -21.070 1.00 86.31 98 GLY A O 1
ATOM 621 N N . GLY A 1 99 ? 15.695 3.602 -18.937 1.00 87.31 99 GLY A N 1
ATOM 622 C CA . GLY A 1 99 ? 14.828 4.787 -19.039 1.00 87.31 99 GLY A CA 1
ATOM 623 C C . GLY A 1 99 ? 13.332 4.456 -19.048 1.00 87.31 99 GLY A C 1
ATOM 624 O O . GLY A 1 99 ? 12.511 5.337 -18.820 1.00 87.31 99 GLY A O 1
ATOM 625 N N . THR A 1 100 ? 12.970 3.189 -19.220 1.00 93.62 100 THR A N 1
ATOM 626 C CA . THR A 1 100 ? 11.630 2.664 -18.959 1.00 93.62 100 THR A CA 1
ATOM 627 C C . THR A 1 100 ? 11.459 2.435 -17.463 1.00 93.62 100 THR A C 1
ATOM 629 O O . THR A 1 100 ? 12.345 1.880 -16.811 1.00 93.62 100 THR A O 1
ATOM 632 N N . PHE A 1 101 ? 10.317 2.815 -16.890 1.00 95.44 101 PHE A N 1
ATOM 633 C CA . PHE A 1 101 ? 10.007 2.429 -15.517 1.00 95.44 101 PHE A CA 1
ATOM 634 C C . PHE A 1 101 ? 8.537 2.136 -15.282 1.00 95.44 101 PHE A C 1
ATOM 636 O O . PHE A 1 101 ? 7.640 2.745 -15.861 1.00 95.44 101 PHE A O 1
ATOM 643 N N . SER A 1 102 ? 8.319 1.257 -14.314 1.00 96.56 102 SER A N 1
ATOM 644 C CA . SER A 1 102 ? 7.024 0.970 -13.725 1.00 96.56 102 SER A CA 1
ATOM 645 C C . SER A 1 102 ? 7.104 1.195 -12.230 1.00 96.56 102 SER A C 1
ATOM 647 O O . SER A 1 102 ? 8.055 0.786 -11.567 1.00 96.56 102 SER A O 1
ATOM 649 N N . LYS A 1 103 ? 6.105 1.868 -11.677 1.00 97.00 103 LYS A N 1
ATOM 650 C CA . LYS A 1 103 ? 6.044 2.200 -10.261 1.00 97.00 103 LYS A CA 1
ATOM 651 C C . LYS A 1 103 ? 4.632 2.031 -9.753 1.00 97.00 103 LYS A C 1
ATOM 653 O O . LYS A 1 103 ? 3.698 2.559 -10.345 1.00 97.00 103 LYS A O 1
ATOM 658 N N . SER A 1 104 ? 4.502 1.388 -8.606 1.00 97.06 104 SER A N 1
ATOM 659 C CA . SER A 1 104 ? 3.270 1.363 -7.837 1.00 97.06 104 SER A CA 1
ATOM 660 C C . SER A 1 104 ? 3.553 1.710 -6.383 1.00 97.06 104 SER A C 1
ATOM 662 O O . SER A 1 104 ? 4.620 1.409 -5.840 1.00 97.06 104 SER A O 1
ATOM 664 N N . HIS A 1 105 ? 2.641 2.453 -5.775 1.00 97.94 105 HIS A N 1
ATOM 665 C CA . HIS A 1 105 ? 2.780 2.928 -4.414 1.00 97.94 105 HIS A CA 1
ATOM 666 C C . HIS A 1 105 ? 1.420 2.999 -3.740 1.00 97.94 105 HIS A C 1
ATOM 668 O O . HIS A 1 105 ? 0.614 3.868 -4.083 1.00 97.94 105 HIS A O 1
ATOM 674 N N . THR A 1 106 ? 1.195 2.120 -2.771 1.00 97.69 106 THR A N 1
ATOM 675 C CA . THR A 1 106 ? -0.022 2.079 -1.964 1.00 97.69 106 THR A CA 1
ATOM 676 C C . THR A 1 106 ? 0.255 2.599 -0.562 1.00 97.69 106 THR A C 1
ATOM 678 O O . THR A 1 106 ? 1.217 2.196 0.087 1.00 97.69 106 THR A O 1
ATOM 681 N N . GLN A 1 107 ? -0.622 3.479 -0.093 1.00 96.31 107 GLN A N 1
ATOM 682 C CA . GLN A 1 107 ? -0.682 3.961 1.278 1.00 96.31 107 GLN A CA 1
ATOM 683 C C . GLN A 1 107 ? -2.031 3.568 1.859 1.00 96.31 107 GLN A C 1
ATOM 685 O O . GLN A 1 107 ? -3.050 3.914 1.273 1.00 96.31 107 GLN A O 1
ATOM 690 N N . THR A 1 108 ? -2.052 2.880 2.992 1.00 96.12 108 THR A N 1
ATOM 691 C CA . THR A 1 108 ? -3.288 2.559 3.712 1.00 96.12 108 THR A CA 1
ATOM 692 C C . THR A 1 108 ? -3.172 3.065 5.135 1.00 96.12 108 THR A C 1
ATOM 694 O O . THR A 1 108 ? -2.151 2.867 5.783 1.00 96.12 108 THR A O 1
ATOM 697 N N . LYS A 1 109 ? -4.207 3.739 5.613 1.00 94.31 109 LYS A N 1
ATOM 698 C CA . LYS A 1 109 ? -4.321 4.271 6.961 1.00 94.31 109 LYS A CA 1
ATOM 699 C C . LYS A 1 109 ? -5.593 3.723 7.570 1.00 94.31 109 LYS A C 1
ATOM 701 O O . LYS A 1 109 ? -6.669 3.878 7.003 1.00 94.31 109 LYS A O 1
ATOM 706 N N . VAL A 1 110 ? -5.459 3.097 8.721 1.00 93.38 110 VAL A N 1
ATOM 707 C CA . VAL A 1 110 ? -6.577 2.619 9.523 1.00 93.38 110 VAL A CA 1
ATOM 708 C C . VAL A 1 110 ? -6.641 3.498 10.753 1.00 93.38 110 VAL A C 1
ATOM 710 O O . VAL A 1 110 ? -5.630 3.676 11.429 1.00 93.38 110 VAL A O 1
ATOM 713 N N . ARG A 1 111 ? -7.811 4.063 11.016 1.00 89.88 111 ARG A N 1
ATOM 714 C CA . ARG A 1 111 ? -8.099 4.842 12.213 1.00 89.88 111 ARG A CA 1
ATOM 715 C C . ARG A 1 111 ? -9.053 4.043 13.080 1.00 89.88 111 ARG A C 1
ATOM 717 O O . ARG A 1 111 ? -10.120 3.649 12.615 1.00 89.88 111 ARG A O 1
ATOM 724 N N . ASP A 1 112 ? -8.649 3.815 14.316 1.00 84.56 112 ASP A N 1
ATOM 725 C CA . ASP A 1 112 ? -9.378 3.031 15.304 1.00 84.56 112 ASP A CA 1
ATOM 726 C C . ASP A 1 112 ? -10.824 3.504 15.484 1.00 84.56 112 ASP A C 1
ATOM 728 O O . ASP A 1 112 ? -11.071 4.640 15.876 1.00 84.56 112 ASP A O 1
ATOM 732 N N . GLY A 1 113 ? -11.785 2.631 15.169 1.00 76.06 113 GLY A N 1
ATOM 733 C CA . GLY A 1 113 ? -13.220 2.894 15.319 1.00 76.06 113 GLY A CA 1
ATOM 734 C C . GLY A 1 113 ? -13.801 3.956 14.378 1.00 76.06 113 GLY A C 1
ATOM 735 O O . GLY A 1 113 ? -15.008 4.176 14.410 1.00 76.06 113 GLY A O 1
ATOM 736 N N . GLU A 1 114 ? -12.982 4.593 13.536 1.00 83.75 114 GLU A N 1
ATOM 737 C CA . GLU A 1 114 ? -13.407 5.667 12.631 1.00 83.75 114 GLU A CA 1
ATOM 738 C C . GLU A 1 114 ? -13.505 5.168 11.185 1.00 83.75 114 GLU A C 1
ATOM 740 O O . GLU A 1 114 ? -14.560 5.273 10.561 1.00 83.75 114 GLU A O 1
ATOM 745 N N . GLY A 1 115 ? -12.423 4.608 10.629 1.00 88.56 115 GLY A N 1
ATOM 746 C CA . GLY A 1 115 ? -12.415 4.266 9.210 1.00 88.56 115 GLY A CA 1
ATOM 747 C C . GLY A 1 115 ? -11.080 3.809 8.636 1.00 88.56 115 GLY A C 1
ATOM 748 O O . GLY A 1 115 ? -10.047 3.780 9.304 1.00 88.56 115 GLY A O 1
ATOM 749 N N . VAL A 1 116 ? -11.107 3.462 7.348 1.00 92.50 116 VAL A N 1
ATOM 750 C CA . VAL A 1 116 ? -9.929 3.036 6.585 1.00 92.50 116 VAL A CA 1
ATOM 751 C C . VAL A 1 116 ? -9.813 3.877 5.324 1.00 92.50 116 VAL A C 1
ATOM 753 O O . VAL A 1 116 ? -10.689 3.820 4.468 1.00 92.50 116 VAL A O 1
ATOM 756 N N . GLU A 1 117 ? -8.714 4.613 5.190 1.00 94.06 117 GLU A N 1
ATOM 757 C CA . GLU A 1 117 ? -8.347 5.364 3.990 1.00 94.06 117 GLU A CA 1
ATOM 758 C C . GLU A 1 117 ? -7.243 4.604 3.253 1.00 94.06 117 GLU A C 1
ATOM 760 O O . GLU A 1 117 ? -6.236 4.214 3.840 1.00 94.06 117 GLU A O 1
ATOM 765 N N . SER A 1 118 ? -7.388 4.402 1.950 1.00 95.06 118 SER A N 1
ATOM 766 C CA . SER A 1 118 ? -6.359 3.769 1.133 1.00 95.06 118 SER A CA 1
ATOM 767 C C . SER A 1 118 ? -6.194 4.497 -0.189 1.00 95.06 118 SER A C 1
ATOM 769 O O . SER A 1 118 ? -7.162 4.945 -0.802 1.00 95.06 118 SER A O 1
ATOM 771 N N . ARG A 1 119 ? -4.946 4.637 -0.629 1.00 96.56 119 ARG A N 1
ATOM 772 C CA . ARG A 1 119 ? -4.581 5.325 -1.860 1.00 96.56 119 ARG A CA 1
ATOM 773 C C . ARG A 1 119 ? -3.448 4.607 -2.570 1.00 96.56 119 ARG A C 1
ATOM 775 O O . ARG A 1 119 ? -2.329 4.567 -2.058 1.00 96.56 119 ARG A O 1
ATOM 782 N N . THR A 1 120 ? -3.684 4.198 -3.811 1.00 97.44 120 THR A N 1
ATOM 783 C CA . THR A 1 120 ? -2.644 3.696 -4.709 1.00 97.44 120 THR A CA 1
ATOM 784 C C . THR A 1 120 ? -2.344 4.694 -5.815 1.00 97.44 120 THR A C 1
ATOM 786 O O . THR A 1 120 ? -3.242 5.265 -6.429 1.00 97.44 120 THR A O 1
ATOM 789 N N . LYS A 1 121 ? -1.056 4.901 -6.090 1.00 97.69 121 LYS A N 1
ATOM 790 C CA . LYS A 1 121 ? -0.558 5.647 -7.246 1.00 97.69 121 LYS A CA 1
ATOM 791 C C . LYS A 1 121 ? 0.298 4.733 -8.100 1.00 97.69 121 LYS A C 1
ATOM 793 O O . LYS A 1 121 ? 1.307 4.223 -7.616 1.00 97.69 121 LYS A O 1
ATOM 798 N N . THR A 1 122 ? -0.054 4.609 -9.368 1.00 97.06 122 THR A N 1
ATOM 799 C CA . THR A 1 122 ? 0.729 3.869 -10.357 1.00 97.06 122 THR A CA 1
ATOM 800 C C . THR A 1 122 ? 1.306 4.831 -11.380 1.00 97.06 122 THR A C 1
ATOM 802 O O . THR A 1 122 ? 0.707 5.868 -11.677 1.00 97.06 122 THR A O 1
ATOM 805 N N . MET A 1 123 ? 2.499 4.526 -11.879 1.00 96.81 123 MET A N 1
ATOM 806 C CA . MET A 1 123 ? 3.121 5.241 -12.983 1.00 96.81 123 MET A CA 1
ATOM 807 C C . MET A 1 123 ? 3.852 4.275 -13.905 1.00 96.81 123 MET A C 1
ATOM 809 O O . MET A 1 123 ? 4.628 3.450 -13.426 1.00 96.81 123 MET A O 1
ATOM 813 N N . SER A 1 124 ? 3.643 4.426 -15.205 1.00 95.06 124 SER A N 1
ATOM 814 C CA . SER A 1 124 ? 4.391 3.750 -16.264 1.00 95.06 124 SER A CA 1
ATOM 815 C C . SER A 1 124 ? 5.044 4.791 -17.169 1.00 95.06 124 SER A C 1
ATOM 817 O O . SER A 1 124 ? 4.497 5.874 -17.390 1.00 95.06 124 SER A O 1
ATOM 819 N N . HIS A 1 125 ? 6.240 4.500 -17.663 1.00 95.62 125 HIS A N 1
ATOM 820 C CA . HIS A 1 125 ? 6.986 5.394 -18.538 1.00 95.62 125 HIS A CA 1
ATOM 821 C C . HIS A 1 125 ? 7.874 4.595 -19.478 1.00 95.62 125 HIS A C 1
ATOM 823 O O . HIS A 1 125 ? 8.521 3.645 -19.046 1.00 95.62 125 HIS A O 1
ATOM 829 N N . GLU A 1 126 ? 7.935 5.046 -20.727 1.00 93.81 126 GLU A N 1
ATOM 830 C CA . GLU A 1 126 ? 8.896 4.607 -21.733 1.00 93.81 126 GLU A CA 1
ATOM 831 C C . GLU A 1 126 ? 9.654 5.828 -22.277 1.00 93.81 126 GLU A C 1
ATOM 833 O O . GLU A 1 126 ? 9.063 6.921 -22.363 1.00 93.81 126 GLU A O 1
ATOM 838 N N . PRO A 1 127 ? 10.933 5.668 -22.667 1.00 92.00 127 PRO A N 1
ATOM 839 C CA . PRO A 1 127 ? 11.732 6.742 -23.241 1.00 92.00 127 PRO A CA 1
ATOM 840 C C . PRO A 1 127 ? 11.005 7.451 -24.389 1.00 92.00 127 PRO A C 1
ATOM 842 O O . PRO A 1 127 ? 10.414 6.820 -25.260 1.00 92.00 127 PRO A O 1
ATOM 845 N N . GLY A 1 128 ? 11.044 8.783 -24.391 1.00 89.75 128 GLY A N 1
ATOM 846 C CA . GLY A 1 128 ? 10.412 9.603 -25.432 1.00 89.75 128 GLY A CA 1
ATOM 847 C C . GLY A 1 128 ? 8.940 9.961 -25.192 1.00 89.75 128 GLY A C 1
ATOM 848 O O . GLY A 1 128 ? 8.397 10.765 -25.946 1.00 89.75 128 GLY A O 1
ATOM 849 N N . SER A 1 129 ? 8.300 9.462 -24.127 1.00 89.31 129 SER A N 1
ATOM 850 C CA . SER A 1 129 ? 6.926 9.841 -23.751 1.00 89.31 129 SER A CA 1
ATOM 851 C C . SER A 1 129 ? 6.830 10.415 -22.333 1.00 89.31 129 SER A C 1
ATOM 853 O O . SER A 1 129 ? 7.717 10.237 -21.501 1.00 89.31 129 SER A O 1
ATOM 855 N N . LYS A 1 130 ? 5.743 11.129 -22.014 1.00 91.88 130 LYS A N 1
ATOM 856 C CA . LYS A 1 130 ? 5.477 11.545 -20.626 1.00 91.88 130 LYS A CA 1
ATOM 857 C C . LYS A 1 130 ? 4.988 10.341 -19.807 1.00 91.88 130 LYS A C 1
ATOM 859 O O . LYS A 1 130 ? 4.179 9.574 -20.321 1.00 91.88 130 LYS A O 1
ATOM 864 N N . PRO A 1 131 ? 5.396 10.200 -18.533 1.00 92.56 131 PRO A N 1
ATOM 865 C CA . PRO A 1 131 ? 4.877 9.151 -17.661 1.00 92.56 131 PRO A CA 1
ATOM 866 C C . PRO A 1 131 ? 3.347 9.194 -17.539 1.00 92.56 131 PRO A C 1
ATOM 868 O O . PRO A 1 131 ? 2.774 10.245 -17.232 1.00 92.56 131 PRO A O 1
ATOM 871 N N . VAL A 1 132 ? 2.694 8.047 -17.716 1.00 95.62 132 VAL A N 1
ATOM 872 C CA . VAL A 1 132 ? 1.254 7.875 -17.490 1.00 95.62 132 VAL A CA 1
ATOM 873 C C . VAL A 1 132 ? 1.038 7.564 -16.017 1.00 95.62 132 VAL A C 1
ATOM 875 O O . VAL A 1 132 ? 1.722 6.715 -15.454 1.00 95.62 132 VAL A O 1
ATOM 878 N N . LYS A 1 133 ? 0.102 8.264 -15.372 1.00 96.06 133 LYS A N 1
ATOM 879 C CA . LYS A 1 133 ? -0.188 8.121 -13.942 1.00 96.06 133 LYS A CA 1
ATOM 880 C C . LYS A 1 133 ? -1.655 7.790 -13.724 1.00 96.06 133 LYS A C 1
ATOM 882 O O . LYS A 1 133 ? -2.516 8.502 -14.232 1.00 96.06 133 LYS A O 1
ATOM 887 N N . SER A 1 134 ? -1.919 6.828 -12.847 1.00 96.31 134 SER A N 1
ATOM 888 C CA . SER A 1 134 ? -3.253 6.594 -12.293 1.00 96.31 134 SER A CA 1
ATOM 889 C C . SER A 1 134 ? -3.226 6.713 -10.776 1.00 96.31 134 SER A C 1
ATOM 891 O O . SER A 1 134 ? -2.202 6.521 -10.115 1.00 96.31 134 SER A O 1
ATOM 893 N N . THR A 1 135 ? -4.350 7.128 -10.200 1.00 96.25 135 THR A N 1
ATOM 894 C CA . THR A 1 135 ? -4.525 7.212 -8.752 1.00 96.25 135 THR A CA 1
ATOM 895 C C . THR A 1 135 ? -5.890 6.666 -8.394 1.00 96.25 135 THR A C 1
ATOM 897 O O . THR A 1 135 ? -6.895 7.166 -8.888 1.00 96.25 135 THR A O 1
ATOM 900 N N . THR A 1 136 ? -5.899 5.688 -7.501 1.00 95.56 136 THR A N 1
ATOM 901 C CA . THR A 1 136 ? -7.109 5.102 -6.931 1.00 95.56 136 THR A CA 1
ATOM 902 C C . THR A 1 136 ? -7.132 5.436 -5.450 1.00 95.56 136 THR A C 1
ATOM 904 O O . THR A 1 136 ? -6.105 5.308 -4.784 1.00 95.56 136 THR A O 1
ATOM 907 N N . THR A 1 137 ? -8.279 5.877 -4.940 1.00 94.31 137 THR A N 1
ATOM 908 C CA . THR A 1 137 ? -8.466 6.223 -3.527 1.00 94.31 137 THR A CA 1
ATOM 909 C C . THR A 1 137 ? -9.786 5.642 -3.032 1.00 94.31 137 THR A C 1
ATOM 911 O O . THR A 1 137 ? -10.777 5.657 -3.761 1.00 94.31 137 THR A O 1
ATOM 914 N N . THR A 1 138 ? -9.815 5.162 -1.793 1.00 91.81 138 THR A N 1
ATOM 915 C CA . THR A 1 138 ? -11.005 4.627 -1.118 1.00 91.81 138 THR A CA 1
ATOM 916 C C . THR A 1 138 ? -10.993 5.041 0.349 1.00 91.81 138 THR A C 1
ATOM 918 O O . THR A 1 138 ? -9.918 5.103 0.936 1.00 91.81 138 THR A O 1
ATOM 921 N N . GLY A 1 139 ? -12.177 5.300 0.920 1.00 76.50 139 GLY A N 1
ATOM 922 C CA . GLY A 1 139 ? -12.347 5.796 2.289 1.00 76.50 139 GLY A CA 1
ATOM 923 C C . GLY A 1 139 ? -11.914 7.254 2.410 1.00 76.50 139 GLY A C 1
ATOM 924 O O . GLY A 1 139 ? -10.748 7.575 2.194 1.00 76.50 139 GLY A O 1
ATOM 925 N N . ARG A 1 140 ? -12.862 8.151 2.672 1.00 59.84 140 ARG A N 1
ATOM 926 C CA . ARG A 1 140 ? -12.631 9.593 2.758 1.00 59.84 140 ARG A CA 1
ATOM 927 C C . ARG A 1 140 ? -13.264 10.141 4.020 1.00 59.84 140 ARG A C 1
ATOM 929 O O . ARG A 1 140 ? -14.355 9.630 4.350 1.00 59.84 140 ARG A O 1
#

Sequence (140 aa):
MTIRFIAPLAAFGLLVVPALAQTGGSATGGTAGSAAAGGTSASTVGTGGTSTGANGATGSSLATGGSAAGGKTMDRSHVNETGNGGLNGQSKAMAHDGGTFSKSHTQTKVRDGEGVESRTKTMSHEPGSKPVKSTTTTGR

pLDDT: mean 83.79, std 18.94, range [34.19, 97.94]

Secondary structure (DSSP, 8-state):
--------------------------EEEEEEEEEEETTEEEEEEEEEEEEE-TTS-EEEEEEEEEEEESSEEEEEEEEEE-TTS-EEEEEEEEEEETTEEEEEEEEEEEETTTEEEEEEEEEEE-TTSPPEEEEEEE--

Mean predicted aligned error: 10.55 Å